Protein AF-A0A924JSC0-F1 (afdb_monomer_lite)

Radius of gyration: 21.36 Å; chains: 1; bounding box: 44×26×68 Å

pLDDT: mean 80.5, std 11.33, range [45.94, 93.75]

Secondary structure (DSSP, 8-state):
----EEE----EE-STTS-EE-SSPPPPEEEE-----SSEEEEEEEESSTT-TTSEEEEEEEPPPS-SEEEEEEESS----B--SS--EEEE--TTSPPEEEEEEEETTEEEEEEEETTB--

Sequence (122 aa):
YGQQVSVQVRACRTPGSVPLCESTWSAAFAFGVPGVRTVVGQLTFTPDVLLLPNSGTFQWNGLPTGYDLVEYACGAPPSVFTTPVDETTCHADAGPQDPQLIIRVTANGTTYTKTYNGLDYD

Structure (mmCIF, N/CA/C/O backbone):
data_AF-A0A924JSC0-F1
#
_entry.id   AF-A0A924JSC0-F1
#
loop_
_atom_site.group_PDB
_atom_site.id
_atom_site.type_symbol
_atom_site.label_atom_id
_atom_site.label_alt_id
_atom_site.label_comp_id
_atom_site.label_asym_id
_atom_site.label_entity_id
_atom_site.label_seq_id
_atom_site.pdbx_PDB_ins_code
_atom_site.Cartn_x
_atom_site.Cartn_y
_atom_site.Cartn_z
_atom_site.occupancy
_atom_site.B_iso_or_equiv
_atom_site.auth_seq_id
_atom_site.auth_comp_id
_atom_site.auth_asym_id
_atom_site.auth_atom_id
_atom_site.pdbx_PDB_model_num
ATOM 1 N N . TYR A 1 1 ? -6.676 -5.154 10.812 1.00 47.69 1 TYR A N 1
ATOM 2 C CA . TYR A 1 1 ? -5.881 -3.964 11.182 1.00 47.69 1 TYR A CA 1
ATOM 3 C C . TYR A 1 1 ? -6.385 -2.825 10.320 1.00 47.69 1 TYR A C 1
ATOM 5 O O . TYR A 1 1 ? -6.739 -3.091 9.188 1.00 47.69 1 TYR A O 1
ATOM 13 N N . GLY A 1 2 ? -6.554 -1.626 10.879 1.00 49.28 2 GLY A N 1
ATOM 14 C CA . GLY A 1 2 ? -7.478 -0.629 10.318 1.00 49.28 2 GLY A CA 1
ATOM 15 C C . GLY A 1 2 ? -8.763 -0.442 11.141 1.00 49.28 2 GLY A C 1
ATOM 16 O O . GLY A 1 2 ? -9.725 0.157 10.671 1.00 49.28 2 GLY A O 1
ATOM 17 N N . GLN A 1 3 ? -8.820 -1.000 12.357 1.00 45.94 3 GLN A N 1
ATOM 18 C CA . GLN A 1 3 ? -10.002 -0.841 13.195 1.00 45.94 3 GLN A CA 1
ATOM 19 C C . GLN A 1 3 ? -10.043 0.568 13.765 1.00 45.94 3 GLN A C 1
ATOM 21 O O . GLN A 1 3 ? -9.029 1.085 14.241 1.00 45.94 3 GLN A O 1
ATOM 26 N N . GLN A 1 4 ? -11.223 1.175 13.688 1.00 56.38 4 GLN A N 1
ATOM 27 C CA . GLN A 1 4 ? -11.494 2.452 14.315 1.00 56.38 4 GLN A CA 1
ATOM 28 C C . GLN A 1 4 ? -11.248 2.286 15.814 1.00 56.38 4 GLN A C 1
ATOM 30 O O . GLN A 1 4 ? -11.957 1.546 16.494 1.00 56.38 4 GLN A O 1
ATOM 35 N N . VAL A 1 5 ? -10.203 2.930 16.323 1.00 61.38 5 VAL A N 1
ATOM 36 C CA . VAL A 1 5 ? -9.957 2.939 17.758 1.00 61.38 5 VAL A CA 1
ATOM 37 C C . VAL A 1 5 ? -10.846 4.013 18.338 1.00 61.38 5 VAL A C 1
ATOM 39 O O . VAL A 1 5 ? -10.817 5.164 17.903 1.00 61.38 5 VAL A O 1
ATOM 42 N N . SER A 1 6 ? -11.653 3.634 19.315 1.00 68.50 6 SER A N 1
ATOM 43 C CA . SER A 1 6 ? -12.415 4.576 20.113 1.00 68.50 6 SER A CA 1
ATOM 44 C C . SER A 1 6 ? -11.927 4.536 21.546 1.00 68.50 6 SER A C 1
ATOM 46 O O . SER A 1 6 ? -11.647 3.462 22.079 1.00 68.50 6 SE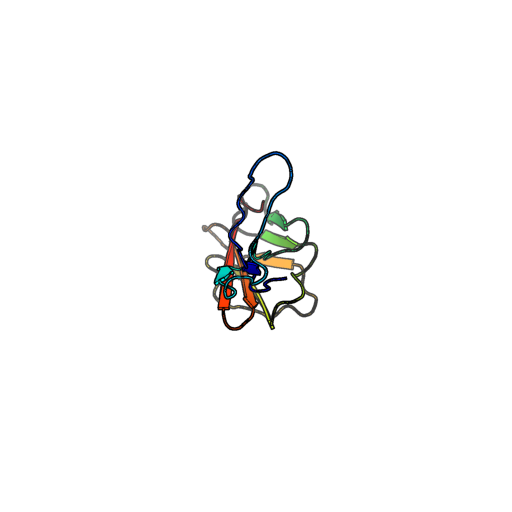R A O 1
ATOM 48 N N . VAL A 1 7 ? -11.852 5.701 22.170 1.00 77.38 7 VAL A N 1
ATOM 49 C CA . VAL A 1 7 ? -11.455 5.835 23.567 1.00 77.38 7 VAL A CA 1
ATOM 50 C C . VAL A 1 7 ? -12.684 6.209 24.384 1.00 77.38 7 VAL A C 1
ATOM 52 O O . VAL A 1 7 ? -13.565 6.939 23.929 1.00 77.38 7 VAL A O 1
ATOM 55 N N . GLN A 1 8 ? -12.747 5.676 25.596 1.00 87.06 8 GLN A N 1
ATOM 56 C CA . GLN A 1 8 ? -13.688 6.092 26.624 1.00 87.06 8 GLN A CA 1
ATOM 57 C C . GLN A 1 8 ? -12.881 6.621 27.801 1.00 87.06 8 GLN A C 1
ATOM 59 O O . GLN A 1 8 ? -11.848 6.057 28.162 1.00 87.06 8 GLN A O 1
ATOM 64 N N . VAL A 1 9 ? -13.345 7.712 28.397 1.00 84.69 9 VAL A N 1
ATOM 65 C CA . VAL A 1 9 ? -12.706 8.330 29.560 1.00 84.69 9 VAL A CA 1
ATOM 66 C C . VAL A 1 9 ? -13.700 8.403 30.707 1.00 84.69 9 VAL A C 1
ATOM 68 O O . VAL A 1 9 ? -14.910 8.422 30.500 1.00 84.69 9 VAL A O 1
ATOM 71 N N . ARG A 1 10 ? -13.192 8.435 31.935 1.00 89.06 10 ARG A N 1
ATOM 72 C CA . ARG A 1 10 ? -13.994 8.694 33.132 1.00 89.06 10 ARG A CA 1
ATOM 73 C C . ARG A 1 10 ? -13.220 9.609 34.058 1.00 89.06 10 ARG A C 1
ATOM 75 O O . ARG A 1 10 ? -11.994 9.511 34.140 1.00 89.06 10 ARG A O 1
ATOM 82 N N . ALA A 1 11 ? -13.930 10.487 34.749 1.00 85.25 11 ALA A N 1
ATOM 83 C CA . ALA A 1 11 ? -13.312 11.339 35.745 1.00 85.25 11 ALA A CA 1
ATOM 84 C C . ALA A 1 11 ? -12.959 10.505 36.983 1.00 85.25 11 ALA A C 1
ATOM 86 O O . ALA A 1 11 ? -13.763 9.705 37.469 1.00 85.25 11 ALA A O 1
ATOM 87 N N . CYS A 1 12 ? -11.751 10.702 37.501 1.00 89.31 12 CYS A N 1
ATOM 88 C CA . CYS A 1 12 ? -11.325 10.144 38.775 1.00 89.31 12 CYS A CA 1
ATOM 89 C C . CYS A 1 12 ? -10.806 11.268 39.664 1.00 89.31 12 CYS A C 1
ATOM 91 O O . CYS A 1 12 ? -10.106 12.165 39.199 1.00 89.31 12 CYS A O 1
ATOM 93 N N . ARG A 1 13 ? -11.124 11.196 40.955 1.00 87.50 13 ARG A N 1
ATOM 94 C CA . ARG A 1 13 ? -10.510 12.021 41.996 1.00 87.50 13 ARG A CA 1
ATOM 95 C C . ARG A 1 13 ? -9.689 11.135 42.922 1.00 87.50 13 ARG A C 1
ATOM 97 O O . ARG A 1 13 ? -10.109 10.031 43.255 1.00 87.50 13 ARG A O 1
ATOM 104 N N . THR A 1 14 ? -8.553 11.633 43.383 1.00 81.56 14 THR A N 1
ATOM 105 C CA . THR A 1 14 ? -7.666 10.939 44.329 1.00 81.56 14 THR A CA 1
ATOM 106 C C . THR A 1 14 ? -7.631 11.682 45.665 1.00 81.56 14 THR A C 1
ATOM 108 O O . THR A 1 14 ? -6.704 12.444 45.933 1.00 81.56 14 THR A O 1
ATOM 111 N N . PRO A 1 15 ? -8.647 11.517 46.531 1.00 74.81 15 PRO A N 1
ATOM 112 C CA . PRO A 1 15 ? -8.537 11.948 47.914 1.00 74.81 15 PRO A CA 1
ATOM 113 C C . PRO A 1 15 ? -7.660 10.937 48.668 1.00 74.81 15 PRO A C 1
ATOM 115 O O . PRO A 1 15 ? -8.116 9.862 49.052 1.00 74.81 15 PRO A O 1
ATOM 118 N N . GLY A 1 16 ? -6.380 11.263 48.848 1.00 81.31 16 GLY A N 1
ATOM 119 C CA . GLY A 1 16 ? -5.407 10.359 49.470 1.00 81.31 16 GLY A CA 1
ATOM 120 C C . GLY A 1 16 ? -4.869 9.309 48.491 1.00 81.31 16 GLY A C 1
ATOM 121 O O . GLY A 1 16 ? -4.531 9.639 47.358 1.00 81.31 16 GLY A O 1
ATOM 122 N N . SER A 1 17 ? -4.754 8.050 48.925 1.00 78.81 17 SER A N 1
ATOM 123 C CA . SER A 1 17 ? -4.079 6.975 48.175 1.00 78.81 17 SER A CA 1
ATOM 124 C C . SER A 1 17 ? -4.994 6.096 47.312 1.00 78.81 17 SER A C 1
ATOM 126 O O . SER A 1 17 ? -4.484 5.281 46.546 1.00 78.81 17 SER A O 1
ATOM 128 N N . VAL A 1 18 ? -6.322 6.246 47.400 1.00 77.75 18 VAL A N 1
ATOM 129 C CA . VAL A 1 18 ? -7.276 5.425 46.633 1.00 77.75 18 VAL A CA 1
ATOM 130 C C . VAL A 1 18 ? -7.999 6.284 45.587 1.00 77.75 18 VAL A C 1
ATOM 132 O O . VAL A 1 18 ? -8.711 7.220 45.957 1.00 77.75 18 VAL A O 1
ATOM 135 N N . PRO A 1 19 ? -7.851 5.993 44.281 1.00 82.94 19 PRO A N 1
ATOM 136 C CA . PRO A 1 19 ? -8.598 6.686 43.238 1.00 82.94 19 PRO A CA 1
ATOM 137 C C . PRO A 1 19 ? -10.089 6.324 43.293 1.00 82.94 19 PRO A C 1
ATOM 139 O O . PRO A 1 19 ? -10.471 5.161 43.174 1.00 82.94 19 PRO A O 1
ATOM 142 N N . LEU A 1 20 ? -10.940 7.341 43.433 1.00 85.81 20 LEU A N 1
ATOM 143 C CA . LEU A 1 20 ? -12.391 7.253 43.284 1.00 85.81 20 LEU A CA 1
ATOM 144 C C . LEU A 1 20 ? -12.764 7.730 41.882 1.00 85.81 20 LEU A C 1
ATOM 146 O O . LEU A 1 20 ? -12.710 8.926 41.593 1.00 85.81 20 LEU A O 1
ATOM 150 N N . CYS A 1 21 ? -13.136 6.793 41.019 1.00 89.56 21 CYS A N 1
ATOM 151 C CA . CYS A 1 21 ? -13.598 7.074 39.664 1.00 89.56 21 CYS A CA 1
ATOM 152 C C . CYS A 1 21 ? -15.124 7.057 39.582 1.00 89.56 21 CYS A C 1
ATOM 154 O O . CYS A 1 21 ? -15.775 6.315 40.318 1.00 89.56 21 CYS A O 1
ATOM 156 N N . GLU A 1 22 ? -15.690 7.831 38.657 1.00 85.50 22 GLU A N 1
ATOM 157 C CA . GLU A 1 22 ? -17.098 7.682 38.288 1.00 85.50 22 GLU A CA 1
ATOM 158 C C . GLU A 1 22 ? -17.387 6.253 37.797 1.00 85.50 22 GLU A C 1
ATOM 160 O O . GLU A 1 22 ? -16.548 5.603 37.161 1.00 85.50 22 GLU A O 1
ATOM 165 N N . SER A 1 23 ? -18.582 5.745 38.113 1.00 84.19 23 SER A N 1
ATOM 166 C CA . SER A 1 23 ? -19.009 4.396 37.720 1.00 84.19 23 SER A CA 1
ATOM 167 C C . SER A 1 23 ? -19.321 4.287 36.229 1.00 84.19 23 SER A C 1
ATOM 169 O O . SER A 1 23 ? -19.264 3.193 35.671 1.00 84.19 23 SER A O 1
ATOM 171 N N . THR A 1 24 ? -19.643 5.411 35.590 1.00 87.25 24 THR A N 1
ATOM 172 C CA . THR A 1 24 ? -20.050 5.474 34.188 1.00 87.25 24 THR A CA 1
ATOM 173 C C . THR A 1 24 ? -18.902 5.999 33.336 1.00 87.25 24 THR A C 1
ATOM 175 O O . THR A 1 24 ? -18.269 6.999 33.665 1.00 87.25 24 THR A O 1
ATOM 178 N N . TRP A 1 25 ? -18.630 5.320 32.228 1.00 87.25 25 TRP A N 1
ATOM 179 C CA . TRP A 1 25 ? -17.697 5.794 31.210 1.00 87.25 25 TRP A CA 1
ATOM 180 C C . TRP A 1 25 ? -18.348 6.860 30.324 1.00 87.25 25 TRP A C 1
ATOM 182 O O . TRP A 1 25 ? -19.569 6.874 30.157 1.00 87.25 25 TRP A O 1
ATOM 192 N N . SER A 1 26 ? -17.535 7.722 29.712 1.00 86.38 26 SER A N 1
ATOM 193 C CA . SER A 1 26 ? -17.997 8.609 28.646 1.00 86.38 26 SER A CA 1
ATOM 194 C C . SER A 1 26 ? -18.526 7.811 27.451 1.00 86.38 26 SER A C 1
ATOM 196 O O . SER A 1 26 ? -18.188 6.638 27.247 1.00 86.38 26 SER A O 1
ATOM 198 N N . ALA A 1 27 ? -19.284 8.487 26.584 1.00 83.25 27 ALA A N 1
ATOM 199 C CA . ALA A 1 27 ? -19.483 7.995 25.227 1.00 83.25 27 ALA A CA 1
ATOM 200 C C . ALA A 1 27 ? -18.118 7.738 24.558 1.00 83.25 27 ALA A C 1
ATOM 202 O O . ALA A 1 27 ? -17.131 8.427 24.844 1.00 83.25 27 ALA A O 1
ATOM 203 N N . ALA A 1 28 ? -18.066 6.723 23.698 1.00 80.00 28 ALA A N 1
ATOM 204 C CA . ALA A 1 28 ? -16.874 6.418 22.924 1.00 80.00 28 ALA A CA 1
ATOM 205 C C . ALA A 1 28 ? -16.622 7.544 21.912 1.00 80.00 28 ALA A C 1
ATOM 207 O O . ALA A 1 28 ? -17.527 7.919 21.166 1.00 80.00 28 ALA A O 1
ATOM 208 N N . PHE A 1 29 ? -15.401 8.077 21.878 1.00 75.62 29 PHE A N 1
ATOM 209 C CA . PHE A 1 29 ? -14.982 9.035 20.855 1.00 75.62 29 PHE A CA 1
ATOM 210 C C . PHE A 1 29 ? -13.925 8.406 19.953 1.00 75.62 29 PHE A C 1
ATOM 212 O O . PHE A 1 29 ? -13.021 7.712 20.421 1.00 75.62 29 PHE A O 1
ATOM 219 N N . ALA A 1 30 ? -14.060 8.620 18.644 1.00 68.56 30 ALA A N 1
ATOM 220 C CA . ALA A 1 30 ? -13.150 8.057 17.658 1.00 68.56 30 ALA A CA 1
ATOM 221 C C . ALA A 1 30 ? -11.773 8.730 17.761 1.00 68.56 30 ALA A C 1
ATOM 223 O O . ALA A 1 30 ? -11.652 9.946 17.644 1.00 68.56 30 ALA A O 1
ATOM 224 N N . PHE A 1 31 ? -10.738 7.922 17.965 1.00 61.91 31 PHE A N 1
ATOM 225 C CA . PHE A 1 31 ? -9.336 8.333 18.054 1.00 61.91 31 PHE A CA 1
ATOM 226 C C . PHE A 1 31 ? -8.593 8.162 16.715 1.00 61.91 31 PHE A C 1
ATOM 228 O O . PHE A 1 31 ? -7.416 8.489 16.597 1.00 61.91 31 PHE A O 1
ATOM 235 N N . GLY A 1 32 ? -9.292 7.660 15.692 1.00 55.59 32 GLY A N 1
ATOM 236 C CA . GLY A 1 32 ? -8.761 7.409 14.355 1.00 55.59 32 GLY A CA 1
ATOM 237 C C . GLY A 1 32 ? -8.362 5.951 14.136 1.00 55.59 32 GLY A C 1
ATOM 238 O O . GLY A 1 32 ? -8.735 5.056 14.896 1.00 55.59 32 GLY A O 1
ATOM 239 N N . VAL A 1 33 ? -7.627 5.716 13.052 1.00 57.16 33 VAL A N 1
ATOM 240 C CA . VAL A 1 33 ? -7.139 4.393 12.654 1.00 57.16 33 VAL A CA 1
ATOM 241 C C . VAL A 1 33 ? -5.619 4.371 12.852 1.00 57.16 33 VAL A C 1
ATOM 243 O O . VAL A 1 33 ? -4.911 5.049 12.105 1.00 57.16 33 VAL A O 1
ATOM 246 N N . PRO A 1 34 ? -5.082 3.656 13.859 1.00 53.03 34 PRO A N 1
ATOM 247 C CA . PRO A 1 34 ? -3.645 3.620 14.094 1.00 53.03 34 PRO A CA 1
ATOM 248 C C . PRO A 1 34 ? -2.929 2.929 12.935 1.00 53.03 34 PRO A C 1
ATOM 250 O O . PRO A 1 34 ? -3.311 1.822 12.558 1.00 53.03 34 PRO A O 1
ATOM 253 N N . GLY A 1 35 ? -1.869 3.575 12.431 1.00 57.88 35 GLY A N 1
ATOM 254 C CA . GLY A 1 35 ? -0.820 2.981 11.598 1.00 57.88 35 GLY A CA 1
ATOM 255 C C . GLY A 1 35 ? -1.342 2.075 10.491 1.00 57.88 35 GLY A C 1
ATOM 256 O O . GLY A 1 35 ? -1.182 0.856 10.568 1.00 57.88 35 GLY A O 1
ATOM 257 N N . VAL A 1 36 ? -1.960 2.667 9.467 1.00 63.03 36 VAL A N 1
ATOM 258 C CA . VAL A 1 36 ? -2.330 1.927 8.263 1.00 63.03 36 VAL A CA 1
ATOM 259 C C . VAL A 1 36 ? -1.057 1.409 7.612 1.00 63.03 36 VAL A C 1
ATOM 261 O O . VAL A 1 36 ? -0.270 2.152 7.032 1.00 63.03 36 VAL A O 1
ATOM 264 N N . ARG A 1 37 ? -0.830 0.113 7.786 1.00 65.88 37 ARG A N 1
ATOM 265 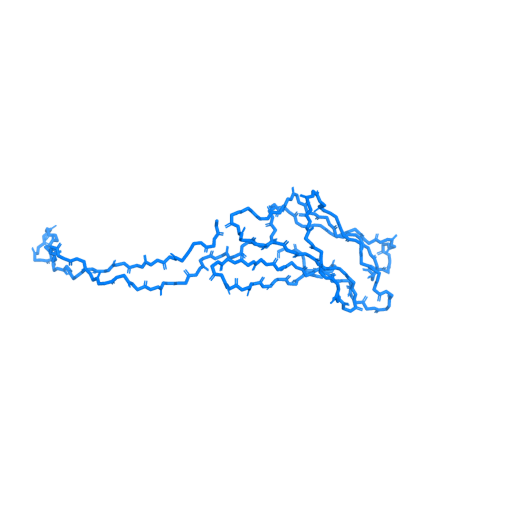C CA . ARG A 1 37 ? 0.316 -0.585 7.229 1.00 65.88 37 ARG A CA 1
ATOM 266 C C . ARG A 1 37 ? -0.034 -0.977 5.802 1.00 65.88 37 ARG A C 1
ATOM 268 O O . ARG A 1 37 ? -0.933 -1.787 5.603 1.00 65.88 37 ARG A O 1
ATOM 275 N N . THR A 1 38 ? 0.671 -0.398 4.841 1.00 64.38 38 THR A N 1
ATOM 276 C CA . THR A 1 38 ? 0.479 -0.634 3.405 1.00 64.38 38 THR A CA 1
ATOM 277 C C . THR A 1 38 ? 1.320 -1.796 2.874 1.00 64.38 38 THR A C 1
ATOM 279 O O . THR A 1 38 ? 0.968 -2.363 1.854 1.00 64.38 38 THR A O 1
ATOM 282 N N . VAL A 1 39 ? 2.357 -2.238 3.594 1.00 63.78 39 VAL A N 1
ATOM 283 C CA . VAL A 1 39 ? 3.122 -3.463 3.274 1.00 63.78 39 VAL A CA 1
ATOM 284 C C . VAL A 1 39 ? 3.468 -4.253 4.529 1.00 63.78 39 VAL A C 1
ATOM 286 O O . VAL A 1 39 ? 3.691 -3.677 5.598 1.00 63.78 39 VAL A O 1
ATOM 289 N N . VAL A 1 40 ? 3.524 -5.581 4.415 1.00 62.47 40 VAL A N 1
ATOM 290 C CA . VAL A 1 40 ? 3.984 -6.464 5.494 1.00 62.47 40 VAL A CA 1
ATOM 291 C C . VAL A 1 40 ? 5.456 -6.795 5.286 1.00 62.47 40 VAL A C 1
ATOM 293 O O . VAL A 1 40 ? 5.847 -7.289 4.233 1.00 62.47 40 VAL A O 1
ATOM 296 N N . GLY A 1 41 ? 6.263 -6.577 6.326 1.00 68.25 41 GLY A N 1
ATOM 297 C CA . GLY A 1 41 ? 7.694 -6.868 6.296 1.00 68.25 41 GLY A CA 1
ATOM 298 C C . GLY A 1 41 ? 8.499 -5.790 5.575 1.00 68.25 41 GLY A C 1
ATOM 299 O O . GLY A 1 41 ? 8.196 -4.606 5.707 1.00 68.25 41 GLY A O 1
ATOM 300 N N . GLN A 1 42 ? 9.546 -6.219 4.875 1.00 79.12 42 GLN A N 1
ATOM 301 C CA . GLN A 1 42 ? 10.467 -5.349 4.152 1.00 79.12 42 GLN A CA 1
ATOM 302 C C . GLN A 1 42 ? 9.949 -5.092 2.733 1.00 79.12 42 GLN A C 1
ATOM 304 O O . GLN A 1 42 ? 9.426 -6.005 2.091 1.00 79.12 42 GLN A O 1
ATOM 309 N N . LEU A 1 43 ? 10.106 -3.858 2.260 1.00 85.44 43 LEU A N 1
ATOM 310 C CA . LEU A 1 43 ? 9.996 -3.498 0.853 1.00 85.44 43 LEU A CA 1
ATOM 311 C C . LEU A 1 43 ? 11.417 -3.323 0.309 1.00 85.44 43 LEU A C 1
ATOM 313 O O . LEU A 1 43 ? 12.268 -2.727 0.966 1.00 85.44 43 LEU A O 1
ATOM 317 N N . THR A 1 44 ? 11.687 -3.865 -0.871 1.00 90.00 44 THR A N 1
ATOM 318 C CA . THR A 1 44 ? 12.964 -3.701 -1.565 1.00 90.00 44 THR A CA 1
ATOM 319 C C . THR A 1 44 ? 12.729 -3.252 -2.998 1.00 90.00 44 THR A C 1
ATOM 321 O O . THR A 1 44 ? 11.696 -3.545 -3.602 1.00 90.00 44 THR A O 1
ATOM 324 N N . PHE A 1 45 ? 13.706 -2.537 -3.549 1.00 90.19 45 PHE A N 1
ATOM 325 C CA . PHE A 1 45 ? 13.737 -2.154 -4.952 1.00 90.19 45 PHE A CA 1
ATOM 326 C C . PHE A 1 45 ? 15.025 -2.673 -5.593 1.00 90.19 45 PHE A C 1
ATOM 328 O O . PHE A 1 45 ? 16.120 -2.435 -5.084 1.00 90.19 45 PHE A O 1
ATOM 335 N N . THR A 1 46 ? 14.887 -3.400 -6.701 1.00 91.75 46 THR A N 1
ATOM 336 C CA . THR A 1 46 ? 16.015 -3.895 -7.496 1.00 91.75 46 THR A CA 1
ATOM 337 C C . THR A 1 46 ? 16.021 -3.177 -8.844 1.00 91.75 46 THR A C 1
ATOM 339 O O . THR A 1 46 ? 15.133 -3.453 -9.653 1.00 91.75 46 THR A O 1
ATOM 342 N N . PRO A 1 47 ? 16.975 -2.264 -9.106 1.00 90.19 47 PRO A N 1
ATOM 343 C CA . PRO A 1 47 ? 17.067 -1.586 -10.394 1.00 90.19 47 PRO A CA 1
ATOM 344 C C . PRO A 1 47 ? 17.494 -2.560 -11.497 1.00 90.19 47 PRO A C 1
ATOM 346 O O . PRO A 1 47 ? 18.353 -3.414 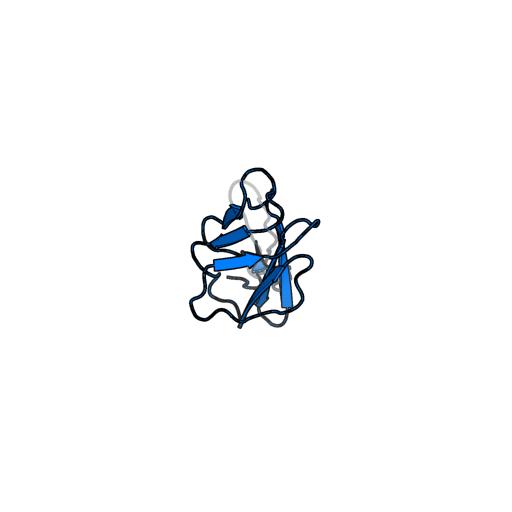-11.268 1.00 90.19 47 PRO A O 1
ATOM 349 N N . ASP A 1 48 ? 16.963 -2.394 -12.709 1.00 89.06 48 ASP A N 1
ATOM 350 C CA . ASP A 1 48 ? 17.355 -3.226 -13.861 1.00 89.06 48 ASP A CA 1
ATOM 351 C C . ASP A 1 48 ? 18.807 -2.972 -14.273 1.00 89.06 48 ASP A C 1
ATOM 353 O O . ASP A 1 48 ? 19.526 -3.869 -14.717 1.00 89.06 48 ASP A O 1
ATOM 357 N N . VAL A 1 49 ? 19.245 -1.720 -14.111 1.00 85.44 49 VAL A N 1
ATOM 358 C CA . VAL A 1 49 ? 20.601 -1.261 -14.394 1.00 85.44 49 VAL A CA 1
ATOM 359 C C . VAL A 1 49 ? 21.110 -0.482 -13.187 1.00 85.44 49 VAL A C 1
ATOM 361 O O . VAL A 1 49 ? 20.624 0.601 -12.881 1.00 85.44 49 VAL A O 1
ATOM 364 N N . LEU A 1 50 ? 22.149 -0.997 -12.522 1.00 79.50 50 LEU A N 1
ATOM 365 C CA . LEU A 1 50 ? 22.685 -0.422 -11.275 1.00 79.50 50 LEU A CA 1
ATOM 366 C C . LEU A 1 50 ? 23.097 1.056 -11.379 1.00 79.50 50 LEU A C 1
ATOM 368 O O . LEU A 1 50 ? 23.044 1.781 -10.393 1.00 79.50 50 LEU A O 1
ATOM 372 N N . LEU A 1 51 ? 23.533 1.497 -12.560 1.00 77.31 51 LEU A N 1
ATOM 373 C CA . LEU A 1 51 ? 23.993 2.870 -12.796 1.00 77.31 51 LEU A CA 1
ATOM 374 C C . LEU A 1 51 ? 22.869 3.823 -13.239 1.00 77.31 51 LEU A C 1
ATOM 376 O O . LEU A 1 51 ? 23.105 5.024 -13.344 1.00 77.31 51 LEU A O 1
ATOM 380 N N . LEU A 1 52 ? 21.674 3.295 -13.518 1.00 77.38 52 LEU A N 1
ATOM 381 C CA . LEU A 1 52 ? 20.491 4.018 -13.988 1.00 77.38 52 LEU A CA 1
ATOM 382 C C . LEU A 1 52 ? 19.255 3.414 -13.299 1.00 77.38 52 LEU A C 1
ATOM 384 O O . LEU A 1 52 ? 18.505 2.672 -13.936 1.00 77.38 52 LEU A O 1
ATOM 388 N N . PRO A 1 53 ? 19.035 3.697 -12.002 1.00 74.94 53 PRO A N 1
ATOM 389 C CA . PRO A 1 53 ? 18.019 3.025 -11.191 1.00 74.94 53 PRO A CA 1
ATOM 390 C C . PRO A 1 53 ? 16.586 3.492 -11.484 1.00 74.94 53 PRO A C 1
ATOM 392 O O . PRO A 1 53 ? 15.704 3.368 -10.640 1.00 74.94 53 PRO A O 1
ATOM 395 N N . ASN A 1 54 ? 16.355 4.051 -12.669 1.00 84.62 54 ASN A N 1
ATOM 396 C CA . ASN A 1 54 ? 15.081 4.632 -13.042 1.00 84.62 54 ASN A CA 1
ATOM 397 C C . ASN A 1 54 ? 14.041 3.538 -13.314 1.00 84.62 54 ASN A C 1
ATOM 399 O O . ASN A 1 54 ? 12.893 3.691 -12.938 1.00 84.62 54 ASN A O 1
ATOM 403 N N . SER A 1 55 ? 14.433 2.402 -13.893 1.00 90.31 55 SER A N 1
ATOM 404 C CA . SER A 1 55 ? 13.552 1.233 -14.012 1.00 90.31 55 SER A CA 1
ATOM 405 C C . SER A 1 55 ? 14.007 0.110 -13.090 1.00 90.31 55 SER A C 1
ATOM 407 O O . SER A 1 55 ? 15.201 -0.044 -12.805 1.00 90.31 55 SER A O 1
ATOM 409 N N . GLY A 1 56 ? 13.048 -0.663 -12.593 1.00 91.12 56 GLY A N 1
ATOM 410 C CA . GLY A 1 56 ? 13.344 -1.794 -11.731 1.00 91.12 56 GLY A CA 1
ATOM 411 C C . GLY A 1 56 ? 12.115 -2.434 -11.121 1.00 91.12 56 GLY A C 1
ATOM 412 O O . GLY A 1 56 ? 10.972 -2.076 -11.400 1.00 91.12 56 GLY A O 1
ATOM 413 N N . THR A 1 57 ? 12.362 -3.401 -10.250 1.00 93.75 57 THR A N 1
ATOM 414 C CA . THR A 1 57 ? 11.317 -4.217 -9.638 1.00 93.75 57 THR A CA 1
ATOM 415 C C . THR A 1 57 ? 11.229 -3.943 -8.146 1.00 93.75 57 THR A C 1
ATOM 417 O O . THR A 1 57 ? 12.200 -4.131 -7.412 1.00 93.75 57 THR A O 1
ATOM 420 N N . PHE A 1 58 ? 10.045 -3.532 -7.695 1.00 92.31 58 PHE A N 1
ATOM 421 C CA . PHE A 1 58 ? 9.689 -3.528 -6.282 1.00 92.31 58 PHE A CA 1
ATOM 422 C C . PHE A 1 58 ? 9.292 -4.935 -5.844 1.00 92.31 58 PHE A C 1
ATOM 424 O O . PHE A 1 58 ? 8.567 -5.625 -6.564 1.00 92.31 58 PHE A O 1
ATOM 431 N N . GLN A 1 59 ? 9.717 -5.339 -4.651 1.00 91.31 59 GLN A N 1
ATOM 432 C CA . GLN A 1 59 ? 9.343 -6.605 -4.032 1.00 91.31 59 GLN A CA 1
ATOM 433 C C . GLN A 1 59 ? 9.027 -6.402 -2.551 1.00 91.31 59 GLN A C 1
ATOM 435 O O . GLN A 1 59 ? 9.728 -5.679 -1.848 1.00 91.31 59 GLN A O 1
ATOM 440 N N . TRP A 1 60 ? 7.980 -7.062 -2.066 1.00 89.81 60 TRP A N 1
ATOM 441 C CA . TRP A 1 60 ? 7.581 -7.034 -0.661 1.00 89.81 60 TRP A CA 1
ATOM 442 C C . TRP A 1 60 ? 7.289 -8.434 -0.126 1.00 89.81 60 TRP A C 1
ATOM 444 O O . TRP A 1 60 ? 7.062 -9.372 -0.880 1.00 89.81 60 TRP A O 1
ATOM 454 N N . ASN A 1 61 ? 7.285 -8.607 1.195 1.00 85.06 61 ASN A N 1
ATOM 455 C CA . ASN A 1 61 ? 7.149 -9.947 1.786 1.00 85.06 61 ASN A CA 1
ATOM 456 C C . ASN A 1 61 ? 5.697 -10.424 1.903 1.00 85.06 61 ASN A C 1
ATOM 458 O O . ASN A 1 61 ? 5.444 -11.606 2.129 1.00 85.06 61 ASN A O 1
ATOM 462 N N . GLY A 1 62 ? 4.739 -9.510 1.789 1.00 83.56 62 GLY A N 1
ATOM 463 C CA . GLY A 1 62 ? 3.327 -9.841 1.827 1.00 83.56 62 GLY A CA 1
ATOM 464 C C . GLY A 1 62 ? 2.444 -8.609 1.889 1.00 83.56 62 GLY A C 1
ATOM 465 O O . GLY A 1 62 ? 2.891 -7.489 2.160 1.00 83.56 62 GLY A O 1
ATOM 466 N N . LEU A 1 63 ? 1.166 -8.834 1.630 1.00 78.25 63 LEU A N 1
ATOM 467 C CA . LEU A 1 63 ? 0.168 -7.780 1.628 1.00 78.25 63 LEU A CA 1
ATOM 468 C C . LEU A 1 63 ? -0.459 -7.634 3.009 1.00 78.25 63 LEU A C 1
ATOM 470 O O . LEU A 1 63 ? -0.571 -8.606 3.762 1.00 78.25 63 LEU A O 1
ATOM 474 N N . PRO A 1 64 ? -0.872 -6.415 3.368 1.00 77.12 64 PRO A N 1
ATOM 475 C CA . PRO A 1 64 ? -1.522 -6.176 4.640 1.00 77.12 64 PRO A CA 1
ATOM 476 C C . PRO A 1 64 ? -2.885 -6.880 4.712 1.00 77.12 64 PRO A C 1
ATOM 478 O O . PRO A 1 64 ? -3.728 -6.741 3.833 1.00 77.12 64 PRO A O 1
ATOM 481 N N . THR A 1 65 ? -3.123 -7.630 5.791 1.00 77.50 65 THR A N 1
ATOM 482 C CA . THR A 1 65 ? -4.372 -8.383 6.001 1.00 77.50 65 THR A CA 1
ATOM 483 C C . THR A 1 65 ? -5.374 -7.634 6.883 1.00 77.50 65 THR A C 1
ATOM 485 O O . THR A 1 65 ? -4.995 -6.915 7.815 1.00 77.50 65 THR A O 1
ATOM 488 N N . GLY A 1 66 ? -6.667 -7.897 6.678 1.00 77.00 66 GLY A N 1
ATOM 489 C CA . GLY A 1 66 ? -7.754 -7.341 7.492 1.00 77.00 66 GLY A CA 1
ATOM 490 C C . GLY A 1 66 ? -8.237 -5.962 7.039 1.00 77.00 66 GLY A C 1
ATOM 491 O O . GLY A 1 66 ? -8.703 -5.197 7.883 1.00 77.00 66 GLY A O 1
ATOM 492 N N . TYR A 1 67 ? -8.086 -5.684 5.744 1.00 80.88 67 TYR A N 1
ATOM 493 C CA . TYR A 1 67 ? -8.648 -4.555 5.005 1.00 80.88 67 TYR A CA 1
ATOM 494 C C . TYR A 1 67 ? -9.721 -5.084 4.045 1.00 80.88 67 TYR A C 1
ATOM 496 O O . TYR A 1 67 ? -9.668 -6.252 3.657 1.00 80.88 67 TYR A O 1
ATOM 504 N N . ASP A 1 68 ? -10.667 -4.232 3.659 1.00 83.69 68 ASP A N 1
ATOM 505 C CA . ASP A 1 68 ? -11.735 -4.576 2.713 1.00 83.69 68 ASP A CA 1
ATOM 506 C C . ASP A 1 68 ? -11.183 -4.757 1.291 1.00 83.69 68 ASP A C 1
ATOM 508 O O . ASP A 1 68 ? -11.673 -5.583 0.525 1.00 83.69 68 ASP A O 1
ATOM 512 N N . LEU A 1 69 ? -10.156 -3.975 0.943 1.00 86.50 69 LEU A N 1
ATOM 513 C CA . LEU A 1 69 ? -9.488 -4.016 -0.354 1.00 86.50 69 LEU A CA 1
ATOM 514 C C . LEU A 1 69 ? -8.029 -3.578 -0.214 1.00 86.50 69 LEU A C 1
ATOM 516 O O . LEU A 1 69 ? -7.728 -2.631 0.514 1.00 86.50 69 LEU A O 1
ATOM 520 N N . VAL A 1 70 ? -7.139 -4.246 -0.941 1.00 87.56 70 VAL A N 1
ATOM 521 C CA . VAL A 1 70 ? -5.730 -3.874 -1.090 1.00 87.56 70 VAL A CA 1
ATOM 522 C C . VAL A 1 70 ? -5.424 -3.840 -2.577 1.00 87.56 70 VAL A C 1
ATOM 524 O O . VAL A 1 70 ? -5.776 -4.771 -3.295 1.00 87.56 70 VAL A O 1
ATOM 527 N N . GLU A 1 71 ? -4.787 -2.774 -3.043 1.00 91.75 71 GLU A N 1
ATOM 528 C CA . GLU A 1 71 ? -4.412 -2.608 -4.444 1.00 91.75 71 GLU A CA 1
ATOM 529 C C . GLU A 1 71 ? -3.034 -1.967 -4.556 1.00 91.75 71 GLU A C 1
ATOM 531 O O . GLU A 1 71 ? -2.632 -1.172 -3.703 1.00 91.75 71 GLU A O 1
ATOM 536 N N . TYR A 1 72 ? -2.327 -2.279 -5.636 1.00 92.00 72 TYR A N 1
ATOM 537 C CA . TYR A 1 72 ? -1.014 -1.720 -5.930 1.00 92.00 72 TYR A CA 1
ATOM 538 C C . TYR A 1 72 ? -0.935 -1.227 -7.375 1.00 92.00 72 TYR A C 1
ATOM 540 O O . TYR A 1 72 ? -1.678 -1.687 -8.240 1.00 92.00 72 TYR A O 1
ATOM 548 N N . ALA A 1 73 ? -0.034 -0.285 -7.628 1.00 92.56 73 ALA A N 1
ATOM 549 C CA . ALA A 1 73 ? 0.278 0.226 -8.955 1.00 92.56 73 ALA A CA 1
ATOM 550 C C . ALA A 1 73 ? 1.769 0.562 -9.037 1.00 92.56 73 ALA A C 1
ATOM 552 O O . ALA A 1 73 ? 2.303 1.166 -8.103 1.00 92.56 73 ALA A O 1
ATOM 553 N N . CYS A 1 74 ? 2.418 0.243 -10.159 1.00 91.88 74 CYS A N 1
ATOM 554 C CA . CYS A 1 74 ? 3.792 0.672 -10.436 1.00 91.88 74 CYS A CA 1
ATOM 555 C C . CYS A 1 74 ? 3.915 1.446 -11.736 1.00 91.88 74 CYS A C 1
ATOM 557 O O . CYS A 1 74 ? 3.064 1.352 -12.620 1.00 91.88 74 CYS A O 1
ATOM 559 N N . GLY A 1 75 ? 4.994 2.214 -11.832 1.00 89.44 75 GLY A N 1
ATOM 560 C CA . GLY A 1 75 ? 5.353 2.999 -13.005 1.00 89.44 75 GLY A CA 1
ATOM 561 C C . GLY A 1 75 ? 5.944 4.339 -12.597 1.00 89.44 75 GLY A C 1
ATOM 562 O O . GLY A 1 75 ? 6.362 4.519 -11.454 1.00 89.44 75 GLY A O 1
ATOM 563 N N . ALA A 1 76 ? 5.936 5.290 -13.525 1.00 87.38 76 ALA A N 1
ATOM 564 C CA . ALA A 1 76 ? 6.320 6.668 -13.259 1.00 87.38 76 ALA A CA 1
ATOM 565 C C . ALA A 1 76 ? 5.533 7.645 -14.154 1.00 87.38 76 ALA A C 1
ATOM 567 O O . ALA A 1 76 ? 5.883 7.842 -15.320 1.00 87.38 76 ALA A O 1
ATOM 568 N N . PRO A 1 77 ? 4.442 8.245 -13.642 1.00 85.19 77 PRO A N 1
ATOM 569 C CA . PRO A 1 77 ? 3.715 7.871 -12.427 1.00 85.19 77 PRO A CA 1
ATOM 570 C C . PRO A 1 77 ? 2.829 6.620 -12.637 1.00 85.19 77 PRO A C 1
ATOM 572 O O . PRO A 1 77 ? 2.395 6.345 -13.760 1.00 85.19 77 PRO A O 1
ATOM 575 N N . PRO A 1 78 ? 2.488 5.872 -11.575 1.00 86.62 78 PRO A N 1
ATOM 576 C CA . PRO A 1 78 ? 1.576 4.734 -11.668 1.00 86.62 78 PRO A CA 1
ATOM 577 C C . PRO A 1 78 ? 0.140 5.193 -11.957 1.00 86.62 78 PRO A C 1
ATOM 579 O O . PRO A 1 78 ? -0.344 6.146 -11.347 1.00 86.62 78 PRO A O 1
ATOM 582 N N . SER A 1 79 ? -0.565 4.504 -12.859 1.00 82.75 79 SER A N 1
ATOM 583 C CA . SER A 1 79 ? -1.945 4.865 -13.249 1.00 82.75 79 SER A CA 1
ATOM 584 C C . SER A 1 79 ? -2.950 3.714 -13.197 1.00 82.75 79 SER A C 1
ATOM 586 O O . SER A 1 79 ? -4.151 3.959 -13.086 1.00 82.75 79 SER A O 1
ATOM 588 N N . VAL A 1 80 ? -2.479 2.466 -13.231 1.00 89.81 80 VAL A N 1
ATOM 589 C CA . VAL A 1 80 ? -3.328 1.271 -13.231 1.00 89.81 80 VAL A CA 1
ATOM 590 C C . VAL A 1 80 ? -3.143 0.537 -11.911 1.00 89.81 80 VAL A C 1
ATOM 592 O O . VAL A 1 80 ? -2.038 0.105 -11.595 1.00 89.81 80 VAL A O 1
ATOM 595 N N . PHE A 1 81 ? -4.231 0.422 -11.148 1.00 91.94 81 PHE A N 1
ATOM 596 C CA . PHE A 1 81 ? -4.261 -0.318 -9.892 1.00 91.94 81 PHE A CA 1
ATOM 597 C C . PHE A 1 81 ? -4.748 -1.742 -10.125 1.00 91.94 81 PHE A C 1
ATOM 599 O O . PHE A 1 81 ? -5.759 -1.957 -10.793 1.00 91.94 81 PHE A O 1
ATOM 606 N N . THR A 1 82 ? -4.044 -2.686 -9.517 1.00 91.12 82 THR A N 1
ATOM 607 C CA . THR A 1 82 ? -4.362 -4.110 -9.548 1.00 91.12 82 THR A CA 1
ATOM 608 C C . THR A 1 82 ? -4.651 -4.582 -8.132 1.00 91.12 82 THR A C 1
ATOM 610 O O . THR A 1 82 ? -3.958 -4.192 -7.191 1.00 91.12 82 THR A O 1
ATOM 613 N N . THR A 1 83 ? -5.667 -5.430 -7.973 1.00 89.81 83 THR A N 1
ATOM 614 C CA . THR A 1 83 ? -5.886 -6.188 -6.736 1.00 89.81 83 THR A CA 1
ATOM 615 C C . THR A 1 83 ? -4.967 -7.409 -6.766 1.00 89.81 83 THR A C 1
ATOM 617 O O . THR A 1 83 ? -5.196 -8.297 -7.586 1.00 89.81 83 THR A O 1
ATOM 620 N N . PRO A 1 84 ? -3.923 -7.464 -5.928 1.00 79.75 84 PRO A N 1
ATOM 621 C CA . PRO A 1 84 ? -3.029 -8.606 -5.908 1.00 79.75 84 PRO A CA 1
ATOM 622 C C . PRO A 1 84 ? -3.747 -9.804 -5.289 1.00 79.75 84 PRO A C 1
ATOM 624 O O . PRO A 1 84 ? -4.331 -9.688 -4.208 1.00 79.75 84 PRO A O 1
ATOM 627 N N . VAL A 1 85 ? -3.691 -10.949 -5.967 1.00 69.81 85 VAL A N 1
ATOM 628 C CA . VAL A 1 85 ? -4.158 -12.220 -5.391 1.00 69.81 85 VAL A CA 1
ATOM 629 C C . VAL A 1 85 ? -3.028 -12.805 -4.550 1.00 69.81 85 VAL A C 1
ATOM 631 O O . VAL A 1 85 ? -3.163 -12.919 -3.335 1.00 69.81 85 VAL A O 1
ATOM 634 N N . ASP A 1 86 ? -1.878 -13.026 -5.191 1.00 73.00 86 ASP A N 1
ATOM 635 C CA . ASP A 1 86 ? -0.658 -13.550 -4.566 1.00 73.00 86 ASP A CA 1
ATOM 636 C C . ASP A 1 86 ? 0.594 -12.744 -4.968 1.00 73.00 86 ASP A C 1
ATOM 638 O O . ASP A 1 86 ? 1.708 -13.070 -4.550 1.00 73.00 86 ASP A O 1
ATOM 642 N N . GLU A 1 87 ? 0.446 -11.704 -5.801 1.00 80.69 87 GLU A N 1
ATOM 643 C CA . GLU A 1 87 ? 1.589 -10.939 -6.294 1.00 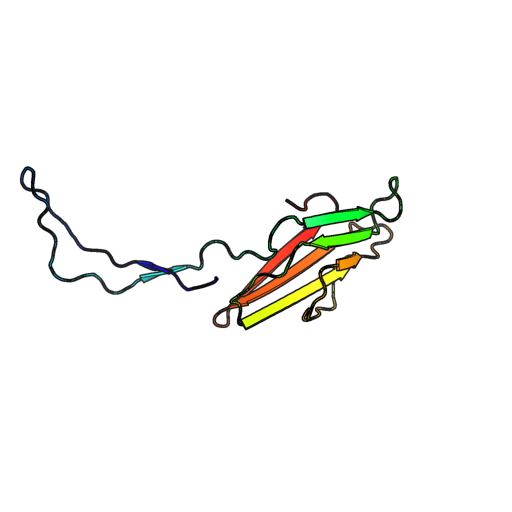80.69 87 GLU A CA 1
ATOM 644 C C . GLU A 1 87 ? 2.266 -10.128 -5.187 1.00 80.69 87 GLU A C 1
ATOM 646 O O . GLU A 1 87 ? 1.664 -9.308 -4.488 1.00 80.69 87 GLU A O 1
ATOM 651 N N . THR A 1 88 ? 3.575 -10.340 -5.084 1.00 86.31 88 THR A N 1
ATOM 652 C CA . THR A 1 88 ? 4.474 -9.660 -4.148 1.00 86.31 88 THR A CA 1
ATOM 653 C C . THR A 1 88 ? 5.563 -8.854 -4.844 1.00 86.31 88 THR A C 1
ATOM 655 O O . THR A 1 88 ? 6.512 -8.389 -4.213 1.00 86.31 88 THR A O 1
ATOM 658 N N . THR A 1 89 ? 5.437 -8.699 -6.159 1.00 91.31 89 THR A N 1
ATOM 659 C CA . THR A 1 89 ? 6.406 -8.013 -7.006 1.00 91.31 89 THR A CA 1
ATOM 660 C C . THR A 1 89 ? 5.698 -7.119 -7.996 1.00 91.31 89 THR A C 1
ATOM 662 O O . THR A 1 89 ? 4.617 -7.453 -8.483 1.00 91.31 89 THR A O 1
ATOM 665 N N . CYS A 1 90 ? 6.339 -6.017 -8.356 1.00 91.50 90 CYS A N 1
ATOM 666 C CA . CYS A 1 90 ? 5.799 -5.109 -9.342 1.00 91.50 90 CYS A CA 1
ATOM 667 C C . CYS A 1 90 ? 6.917 -4.338 -10.039 1.00 91.50 90 CYS A C 1
ATOM 669 O O . CYS A 1 90 ? 7.736 -3.678 -9.399 1.00 91.50 90 CYS A O 1
ATOM 671 N N . HIS A 1 91 ? 6.961 -4.471 -11.361 1.00 92.69 91 HIS A N 1
ATOM 672 C CA . HIS A 1 91 ? 7.961 -3.829 -12.198 1.00 92.69 91 HIS A CA 1
ATOM 673 C C . HIS A 1 91 ? 7.523 -2.407 -12.561 1.00 92.69 91 HIS A C 1
ATOM 675 O O . HIS A 1 91 ? 6.372 -2.186 -12.942 1.00 92.69 91 HIS A O 1
ATOM 681 N N . ALA A 1 92 ? 8.434 -1.448 -12.425 1.00 91.88 92 ALA A N 1
ATOM 682 C CA . ALA A 1 92 ? 8.232 -0.050 -12.765 1.00 91.88 92 ALA A CA 1
ATOM 683 C C . ALA A 1 92 ? 9.169 0.337 -13.912 1.00 91.88 92 ALA A C 1
ATOM 685 O O . ALA A 1 92 ? 10.371 0.499 -13.711 1.00 91.88 92 ALA A O 1
ATOM 686 N N . ASP A 1 93 ? 8.593 0.547 -15.094 1.00 88.12 93 ASP A N 1
ATOM 687 C CA . ASP A 1 93 ? 9.277 1.164 -16.227 1.00 88.12 93 ASP A CA 1
ATOM 688 C C . ASP A 1 93 ? 9.159 2.689 -16.130 1.00 88.12 93 ASP A C 1
ATOM 690 O O . ASP A 1 93 ? 8.118 3.255 -16.476 1.00 88.12 93 ASP A O 1
ATOM 694 N N . ALA A 1 94 ? 10.201 3.374 -15.646 1.00 82.44 94 ALA A N 1
ATOM 695 C CA . ALA A 1 94 ? 10.139 4.827 -15.445 1.00 82.44 94 ALA A CA 1
ATOM 696 C C . ALA A 1 94 ? 10.871 5.659 -16.506 1.00 82.44 94 ALA A C 1
ATOM 698 O O . ALA A 1 94 ? 10.689 6.878 -16.576 1.00 82.44 94 ALA A O 1
ATOM 699 N N . GLY A 1 95 ? 11.719 5.039 -17.334 1.00 82.19 95 GLY A N 1
ATOM 700 C CA . GLY A 1 95 ? 12.519 5.757 -18.327 1.00 82.19 95 GLY A CA 1
ATOM 701 C C . GLY A 1 95 ? 13.412 6.828 -17.672 1.00 82.19 95 GLY A C 1
ATOM 702 O O . GLY A 1 95 ? 14.348 6.472 -16.960 1.00 82.19 95 GLY A O 1
ATOM 703 N N . PRO A 1 96 ? 13.198 8.137 -17.913 1.00 81.62 96 PRO A N 1
ATOM 704 C CA . PRO A 1 96 ? 13.966 9.195 -17.252 1.00 81.62 96 PRO A CA 1
ATOM 705 C C . PRO A 1 96 ? 13.429 9.604 -15.867 1.00 81.62 96 PRO A C 1
ATOM 707 O O . PRO A 1 96 ? 14.049 10.449 -15.229 1.00 81.62 96 PRO A O 1
ATOM 710 N N . GLN A 1 97 ? 12.272 9.094 -15.434 1.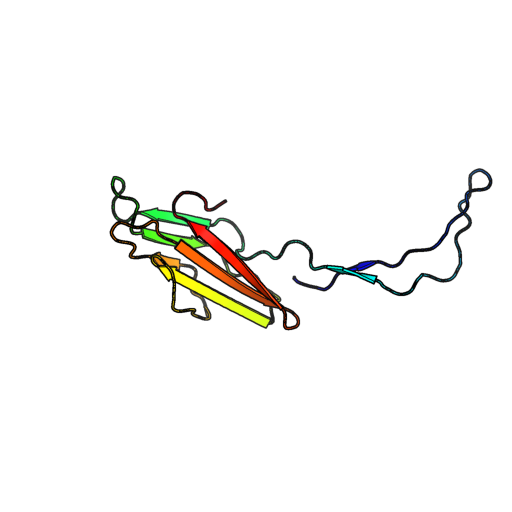00 85.56 97 GLN A N 1
ATOM 711 C CA . GLN A 1 97 ? 11.641 9.454 -14.159 1.00 85.56 97 GLN A CA 1
ATOM 712 C C . GLN A 1 97 ? 12.038 8.494 -13.030 1.00 85.56 97 GLN A C 1
ATOM 714 O O . GLN A 1 97 ? 12.635 7.451 -13.283 1.00 85.56 97 GLN A O 1
ATOM 719 N N . ASP A 1 98 ? 11.666 8.831 -11.793 1.00 86.25 98 ASP A N 1
ATOM 720 C CA . ASP A 1 98 ? 11.851 7.937 -10.650 1.00 86.25 98 ASP A CA 1
ATOM 721 C C . ASP A 1 98 ? 10.766 6.847 -10.630 1.00 86.25 98 ASP A C 1
ATOM 723 O O . ASP A 1 98 ? 9.577 7.166 -10.764 1.00 86.25 98 ASP A 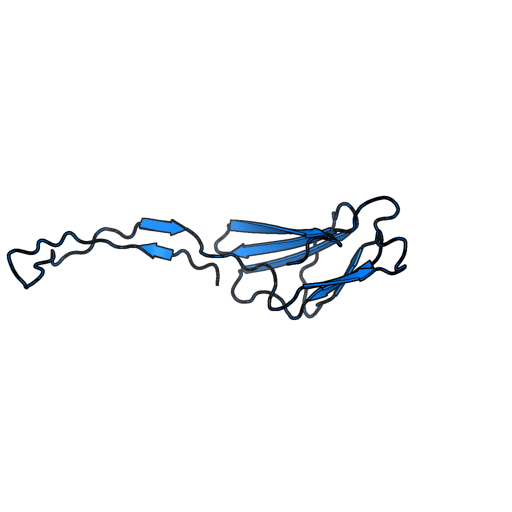O 1
ATOM 727 N N . PRO A 1 99 ? 11.132 5.574 -10.407 1.00 90.56 99 PRO A N 1
ATOM 728 C CA . PRO A 1 99 ? 10.175 4.487 -10.309 1.00 90.56 99 PRO A CA 1
ATOM 729 C C . PRO A 1 99 ? 9.372 4.637 -9.023 1.00 90.56 99 PRO A C 1
ATOM 731 O O . PRO A 1 99 ? 9.923 4.905 -7.951 1.00 90.56 99 PRO A O 1
ATOM 734 N N . GLN A 1 100 ? 8.063 4.430 -9.125 1.00 91.62 100 GLN A N 1
ATOM 735 C CA . GLN A 1 100 ? 7.149 4.517 -7.998 1.00 91.62 100 GLN A CA 1
ATOM 736 C C . GLN A 1 100 ? 6.337 3.237 -7.846 1.00 91.62 100 GLN A C 1
ATOM 738 O O . GLN A 1 100 ? 5.897 2.633 -8.825 1.00 91.62 100 GLN A O 1
ATOM 743 N N . LEU A 1 101 ? 6.083 2.890 -6.588 1.00 90.19 101 LEU A N 1
ATOM 744 C CA . LEU A 1 101 ? 5.079 1.925 -6.168 1.00 90.19 101 LEU A CA 1
ATOM 745 C C . LEU A 1 101 ? 4.059 2.665 -5.310 1.00 90.19 101 LEU A C 1
ATOM 747 O O . LEU A 1 101 ? 4.407 3.281 -4.306 1.00 90.19 101 LEU A O 1
ATOM 751 N N . ILE A 1 102 ? 2.788 2.579 -5.677 1.00 90.81 102 ILE A N 1
ATOM 752 C CA . ILE A 1 102 ? 1.690 3.052 -4.842 1.00 90.81 102 ILE A CA 1
ATOM 753 C C . ILE A 1 102 ? 0.948 1.834 -4.325 1.00 90.81 102 ILE A C 1
ATOM 755 O O . ILE A 1 102 ? 0.465 1.031 -5.117 1.00 90.81 102 ILE A O 1
ATOM 759 N N . ILE A 1 103 ? 0.809 1.730 -3.006 1.00 87.94 103 ILE A N 1
ATOM 760 C CA . ILE A 1 103 ? -0.103 0.775 -2.383 1.00 87.94 103 ILE A CA 1
ATOM 761 C C . ILE A 1 103 ? -1.237 1.548 -1.733 1.00 87.94 103 ILE A C 1
ATOM 763 O O . ILE A 1 103 ? -1.010 2.481 -0.954 1.00 87.94 103 ILE A O 1
ATOM 767 N N . ARG A 1 104 ? -2.466 1.140 -2.042 1.00 88.81 104 ARG A N 1
ATOM 768 C CA . ARG A 1 104 ? -3.665 1.647 -1.392 1.00 88.81 104 ARG A CA 1
ATOM 769 C C . ARG A 1 104 ? -4.413 0.532 -0.685 1.00 88.81 104 ARG A C 1
ATOM 771 O O . ARG A 1 104 ? -4.506 -0.589 -1.176 1.00 88.81 104 ARG A O 1
ATOM 778 N N . VAL A 1 105 ? -4.959 0.862 0.473 1.00 86.88 105 VAL A N 1
ATOM 779 C CA . VAL A 1 105 ? -5.780 -0.043 1.271 1.00 86.88 105 VAL A CA 1
ATOM 780 C C . VAL A 1 105 ? -7.075 0.653 1.649 1.00 86.88 105 VAL A C 1
ATOM 782 O O . VAL A 1 105 ? -7.072 1.833 1.996 1.00 86.88 105 VAL A O 1
ATOM 785 N N . THR A 1 106 ? -8.183 -0.072 1.590 1.00 84.44 106 THR A N 1
ATOM 786 C CA . THR A 1 106 ? -9.498 0.426 1.994 1.00 84.44 106 THR A CA 1
ATOM 787 C C . THR A 1 106 ? -9.970 -0.339 3.219 1.00 84.44 106 THR A C 1
ATOM 789 O O . THR A 1 106 ? -9.951 -1.566 3.228 1.00 84.44 106 THR A O 1
ATOM 792 N N . ALA A 1 107 ? -10.375 0.382 4.262 1.00 79.81 107 ALA A N 1
ATOM 793 C CA . ALA A 1 107 ? -10.998 -0.182 5.455 1.00 79.81 107 ALA A CA 1
ATOM 794 C C . ALA A 1 107 ? -12.155 0.706 5.908 1.00 79.81 107 ALA A C 1
ATOM 796 O O . ALA A 1 107 ? -11.999 1.923 6.029 1.00 79.81 107 ALA A O 1
ATOM 797 N N . ASN A 1 108 ? -13.305 0.095 6.193 1.00 78.62 108 ASN A N 1
ATOM 798 C CA . ASN A 1 108 ? -14.514 0.771 6.660 1.00 78.62 108 ASN A CA 1
ATOM 799 C C . ASN A 1 108 ? -14.918 1.944 5.743 1.00 78.62 108 ASN A C 1
ATOM 801 O O . ASN A 1 108 ? -15.282 3.022 6.213 1.00 78.62 108 ASN A O 1
ATOM 805 N N . GLY A 1 109 ? -14.782 1.760 4.425 1.00 78.69 109 GLY A N 1
ATOM 806 C CA . GLY A 1 109 ? -15.111 2.777 3.419 1.00 78.69 109 GLY A CA 1
ATOM 807 C C . GLY A 1 109 ? -14.121 3.944 3.302 1.00 78.69 109 GLY A C 1
ATOM 808 O O . GLY A 1 109 ? -14.380 4.873 2.543 1.00 78.69 109 GLY A O 1
ATOM 809 N N . THR A 1 110 ? -12.992 3.913 4.018 1.00 80.25 110 THR A N 1
ATOM 810 C CA . THR A 1 110 ? -11.918 4.911 3.894 1.00 80.25 110 THR A CA 1
ATOM 811 C C . THR A 1 110 ? -10.718 4.311 3.173 1.00 80.25 110 THR A C 1
ATOM 813 O O . THR A 1 110 ? -10.246 3.240 3.556 1.00 80.25 110 THR A O 1
ATOM 816 N N . THR A 1 111 ? -10.204 5.008 2.156 1.00 85.00 111 THR A N 1
ATOM 817 C CA . THR A 1 111 ? -9.011 4.601 1.400 1.00 85.00 111 THR A CA 1
ATOM 818 C C . THR A 1 111 ? -7.778 5.360 1.877 1.00 85.00 111 THR A C 1
ATOM 820 O O . THR A 1 111 ? -7.790 6.582 2.012 1.00 85.00 111 THR A O 1
ATOM 823 N N . TYR A 1 112 ? -6.698 4.621 2.091 1.00 83.31 112 TYR A N 1
ATOM 824 C CA . TYR A 1 112 ? -5.393 5.120 2.496 1.00 83.31 112 TYR A CA 1
ATOM 825 C C . TYR A 1 112 ? -4.369 4.751 1.436 1.00 83.31 112 TYR A C 1
ATOM 827 O O . TYR A 1 112 ? -4.376 3.623 0.952 1.00 83.31 112 TYR A O 1
ATOM 835 N N . THR A 1 113 ? -3.466 5.674 1.122 1.00 86.44 113 THR A N 1
ATOM 836 C CA . THR A 1 113 ? -2.467 5.500 0.066 1.00 86.44 113 THR A CA 1
ATOM 837 C C . THR A 1 113 ? -1.078 5.781 0.614 1.00 86.44 113 THR A C 1
ATOM 839 O O . THR A 1 113 ? -0.877 6.772 1.318 1.00 86.44 113 THR A O 1
ATOM 842 N N . LYS A 1 114 ? -0.112 4.935 0.262 1.00 85.75 114 LYS A N 1
ATOM 843 C CA . LYS A 1 114 ? 1.312 5.159 0.504 1.00 85.75 114 LYS A CA 1
ATOM 844 C C . LYS A 1 114 ? 2.064 4.998 -0.810 1.00 85.75 114 LYS A C 1
ATOM 846 O O . LYS A 1 114 ? 1.848 4.027 -1.534 1.00 85.75 114 LYS A O 1
ATOM 851 N N . THR A 1 115 ? 2.936 5.957 -1.088 1.00 87.44 115 THR A N 1
ATOM 852 C CA . THR A 1 115 ? 3.841 5.938 -2.236 1.00 87.44 115 THR A CA 1
ATOM 853 C C . THR A 1 115 ? 5.243 5.614 -1.746 1.00 87.44 115 THR A C 1
ATOM 855 O O . THR A 1 115 ? 5.683 6.166 -0.737 1.00 87.44 115 THR A O 1
ATOM 858 N N . TYR A 1 116 ? 5.915 4.741 -2.478 1.00 87.25 116 TYR A N 1
ATOM 859 C CA . TYR A 1 116 ? 7.313 4.369 -2.332 1.00 87.25 116 TYR A CA 1
ATOM 860 C C . TYR A 1 116 ? 8.040 4.743 -3.614 1.00 87.25 116 TYR A C 1
ATOM 862 O O . TYR A 1 116 ? 7.449 4.695 -4.697 1.00 87.25 116 TYR A O 1
ATOM 870 N N . ASN A 1 117 ? 9.310 5.101 -3.499 1.00 85.94 117 ASN A N 1
ATOM 871 C CA . ASN A 1 117 ? 10.167 5.322 -4.656 1.00 85.94 117 ASN A CA 1
ATOM 872 C C . ASN A 1 117 ? 11.426 4.448 -4.545 1.00 85.94 117 ASN A C 1
ATOM 874 O O . ASN A 1 117 ? 11.684 3.849 -3.502 1.00 85.94 117 ASN A O 1
ATOM 878 N N . GLY A 1 118 ? 12.202 4.347 -5.626 1.00 71.31 118 GLY A N 1
ATOM 879 C CA . GLY A 1 118 ? 13.408 3.507 -5.658 1.00 71.31 118 GLY A CA 1
ATOM 880 C C . GLY A 1 118 ? 14.511 3.891 -4.653 1.00 71.31 118 GLY A C 1
ATOM 881 O O . GLY A 1 118 ? 15.447 3.117 -4.472 1.00 71.31 118 GLY A O 1
ATOM 882 N N . LEU A 1 119 ? 14.412 5.055 -3.996 1.00 69.44 119 LEU A N 1
ATOM 883 C CA . LEU A 1 119 ? 15.388 5.593 -3.036 1.00 69.44 119 LEU A CA 1
ATOM 884 C C . LEU A 1 119 ? 14.855 5.678 -1.590 1.00 69.44 119 LEU A C 1
ATOM 886 O O . LEU A 1 119 ? 15.646 5.831 -0.663 1.00 69.44 119 LEU A O 1
ATOM 890 N N . ASP A 1 120 ? 13.538 5.598 -1.404 1.00 63.62 120 ASP A N 1
ATOM 891 C CA . ASP A 1 120 ? 12.800 5.769 -0.150 1.00 63.62 120 ASP A CA 1
ATOM 892 C C . ASP A 1 120 ? 11.719 4.679 -0.081 1.00 63.62 120 ASP A C 1
ATOM 894 O O . ASP A 1 120 ? 10.581 4.837 -0.548 1.00 63.62 120 ASP A O 1
ATOM 898 N N . TYR A 1 121 ? 12.145 3.517 0.419 1.00 56.94 121 TYR A N 1
ATOM 899 C CA . TYR A 1 121 ? 11.349 2.294 0.543 1.00 56.94 121 TYR A CA 1
ATOM 900 C C . TYR A 1 121 ? 11.258 1.764 1.992 1.00 56.94 121 TYR A C 1
ATOM 902 O O . TYR A 1 121 ? 10.759 0.654 2.185 1.00 56.94 121 TYR A O 1
ATOM 910 N N . ASP A 1 122 ? 11.691 2.551 2.990 1.00 50.88 122 ASP A N 1
ATOM 911 C CA . ASP A 1 122 ? 11.613 2.240 4.436 1.00 50.88 122 ASP A CA 1
ATOM 912 C C . ASP A 1 122 ? 10.318 2.750 5.120 1.00 50.88 122 ASP A C 1
ATOM 914 O O . ASP A 1 122 ? 9.724 3.773 4.694 1.00 50.88 122 ASP A O 1
#

Foldseek 3Di:
DQDFDWDWDWDWDPPDPDIDTDPDIDDTDTPGGPDPDQADDFKAWDAPDPVQSQWTKIFGPDGDPDFPFKWKFKEQHTDDIDGDPGDGMDIYDHPNHWIKMKMWTHHPNDIDIDIATNVRRD